Protein AF-A0A7V9EE49-F1 (afdb_monomer_lite)

Sequence (87 aa):
MPECFCPEELGGACYFEPVTAELSDWMPTHEHFPGSKREGGHRDLDNTVLAHRLCNRIDYSIGSGRPYAKDLARVKAARERAIQDNN

Foldseek 3Di:
DVDWLADVLQVTPPDADDDDPVQDQRHWDKAFPPAHVVNVGDPDPVGIDIGGNLRVVVVVCVVVVHDCVVSNVVSVVNNVVSVVVVD

pLDDT: mean 93.04, std 5.67, range [63.09, 98.31]

Secondary structure (DSSP, 8-state):
--S--S-GGGTGGG------TT--TTSEEEEE-SS-GGGT--SSSSSEEEEEHHHHHHHHHHHTT---HHHHHHHHHHHHHHHHHT-

Structure (mmCIF, N/CA/C/O backbone):
data_AF-A0A7V9EE49-F1
#
_entry.id   AF-A0A7V9EE49-F1
#
loop_
_atom_site.group_PDB
_atom_site.id
_atom_site.type_symbol
_atom_site.label_atom_id
_atom_site.label_alt_id
_atom_site.label_comp_id
_atom_site.label_asym_id
_atom_site.label_entity_id
_atom_site.label_seq_id
_atom_site.pdbx_PDB_ins_code
_atom_site.Cartn_x
_atom_site.Cartn_y
_atom_site.Cartn_z
_atom_site.occupancy
_atom_site.B_iso_or_equiv
_atom_site.auth_seq_id
_atom_site.auth_comp_id
_atom_site.auth_asym_id
_atom_site.auth_atom_id
_atom_site.pdbx_PDB_model_num
ATOM 1 N N . MET A 1 1 ? 5.754 -3.790 -1.152 1.00 63.09 1 MET A N 1
ATOM 2 C CA . MET A 1 1 ? 6.174 -2.418 -1.515 1.00 63.09 1 MET A CA 1
ATOM 3 C C . MET A 1 1 ? 7.371 -2.026 -0.673 1.00 63.09 1 MET A C 1
ATOM 5 O O . MET A 1 1 ? 7.395 -2.428 0.486 1.00 63.09 1 MET A O 1
ATOM 9 N N . PRO A 1 2 ? 8.321 -1.259 -1.228 1.00 71.44 2 PRO A N 1
ATOM 10 C CA . PRO A 1 2 ? 9.470 -0.757 -0.479 1.00 71.44 2 PRO A CA 1
ATOM 11 C C . PRO A 1 2 ? 9.062 0.262 0.598 1.00 71.44 2 PRO A C 1
ATOM 13 O O . PRO A 1 2 ? 9.701 0.312 1.643 1.00 71.44 2 PRO A O 1
ATOM 16 N N . GLU A 1 3 ? 7.968 1.007 0.390 1.00 86.38 3 GLU A N 1
ATOM 17 C CA . GLU A 1 3 ? 7.408 1.936 1.376 1.00 86.38 3 GLU A CA 1
ATOM 18 C C . GLU A 1 3 ? 5.925 1.629 1.646 1.00 86.38 3 GLU A C 1
ATOM 20 O O . GLU A 1 3 ? 5.122 1.457 0.727 1.00 86.38 3 GLU A O 1
ATOM 25 N N . CYS A 1 4 ? 5.559 1.530 2.925 1.00 93.44 4 CYS A N 1
ATOM 26 C CA . CYS A 1 4 ? 4.180 1.366 3.370 1.00 93.44 4 CYS A CA 1
ATOM 27 C C . CYS A 1 4 ? 3.723 2.642 4.077 1.00 93.44 4 CYS A C 1
ATOM 29 O O . CYS A 1 4 ? 4.386 3.113 4.996 1.00 93.44 4 CYS A O 1
ATOM 31 N N . PHE A 1 5 ? 2.562 3.163 3.680 1.00 95.88 5 PHE A N 1
ATOM 32 C CA . PHE A 1 5 ? 1.935 4.332 4.300 1.00 95.88 5 PHE A CA 1
ATOM 33 C C . PHE A 1 5 ? 0.774 3.961 5.233 1.00 95.88 5 PHE A C 1
ATOM 35 O O . PHE A 1 5 ? 0.068 4.850 5.701 1.00 95.88 5 PHE A O 1
ATOM 42 N N . CYS A 1 6 ? 0.528 2.671 5.483 1.00 96.62 6 CYS A N 1
ATOM 43 C CA . CYS A 1 6 ? -0.504 2.256 6.427 1.00 96.62 6 CYS A CA 1
ATOM 44 C C . CYS A 1 6 ? -0.128 2.701 7.848 1.00 96.62 6 CYS A C 1
ATOM 46 O O . CYS A 1 6 ? 0.992 2.422 8.277 1.00 96.62 6 CYS A O 1
ATOM 48 N N . PRO A 1 7 ? -1.021 3.401 8.574 1.00 97.06 7 PRO A N 1
ATOM 49 C CA . PRO A 1 7 ? -0.789 3.755 9.967 1.00 97.06 7 PRO A CA 1
ATOM 50 C C . PRO A 1 7 ? -0.455 2.532 10.830 1.00 97.06 7 PRO A C 1
ATOM 52 O O . PRO A 1 7 ? -1.158 1.523 10.793 1.00 97.06 7 PRO A O 1
ATOM 55 N N . GLU A 1 8 ? 0.578 2.648 11.664 1.00 95.94 8 GLU A N 1
ATOM 56 C CA . GLU A 1 8 ? 0.927 1.630 12.669 1.00 95.94 8 GLU A CA 1
ATOM 57 C C . GLU A 1 8 ? -0.225 1.375 13.648 1.00 95.94 8 GLU A C 1
ATOM 59 O O . GLU A 1 8 ? -0.429 0.256 14.101 1.00 95.94 8 GLU A O 1
ATOM 64 N N . GLU A 1 9 ? -1.040 2.395 13.911 1.00 96.62 9 GLU A N 1
ATOM 65 C CA . GLU A 1 9 ? -2.217 2.323 14.774 1.00 96.62 9 GLU A CA 1
ATOM 66 C C . GLU A 1 9 ? -3.332 1.430 14.202 1.00 96.62 9 GLU A C 1
ATOM 68 O O . GLU A 1 9 ? -4.186 0.970 14.956 1.00 96.62 9 GLU A O 1
ATOM 73 N N . LEU A 1 10 ? -3.304 1.155 12.890 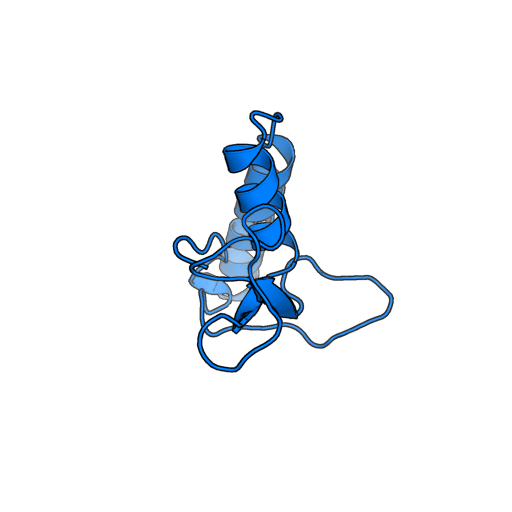1.00 94.88 10 LEU A N 1
ATOM 74 C CA . LEU A 1 10 ? -4.143 0.144 12.233 1.00 94.88 10 LEU A CA 1
ATOM 75 C C . LEU A 1 10 ? -3.457 -1.231 12.148 1.00 94.88 10 LEU A C 1
ATOM 77 O O . LEU A 1 10 ? -4.113 -2.220 11.841 1.00 94.88 10 LEU A O 1
ATOM 81 N N . GLY A 1 11 ? -2.151 -1.309 12.416 1.00 94.94 11 GLY A N 1
ATOM 82 C CA . GLY A 1 11 ? -1.328 -2.518 12.295 1.00 94.94 11 GLY A CA 1
ATOM 83 C C . GLY A 1 11 ? -0.310 -2.490 11.146 1.00 94.94 11 GLY A C 1
ATOM 84 O O . GLY A 1 11 ? 0.331 -3.508 10.868 1.00 94.94 11 GLY A O 1
ATOM 85 N N . GLY A 1 12 ? -0.142 -1.341 10.481 1.00 95.31 12 GLY A N 1
ATOM 86 C CA . GLY A 1 12 ? 0.976 -1.076 9.576 1.00 95.31 12 GLY A CA 1
ATOM 87 C C . GLY A 1 12 ? 1.065 -2.029 8.378 1.00 95.31 12 GLY A C 1
ATOM 88 O O . GLY A 1 12 ? 0.066 -2.437 7.787 1.00 95.31 12 GLY A O 1
ATOM 89 N N . ALA A 1 13 ? 2.290 -2.381 7.984 1.00 92.88 13 ALA A N 1
ATOM 90 C CA . ALA A 1 13 ? 2.562 -3.187 6.786 1.00 92.88 13 ALA A CA 1
ATOM 91 C C . ALA A 1 13 ? 1.947 -4.601 6.798 1.00 92.88 13 ALA A C 1
ATOM 93 O O . ALA A 1 13 ? 1.738 -5.179 5.731 1.00 92.88 13 ALA A O 1
ATOM 94 N 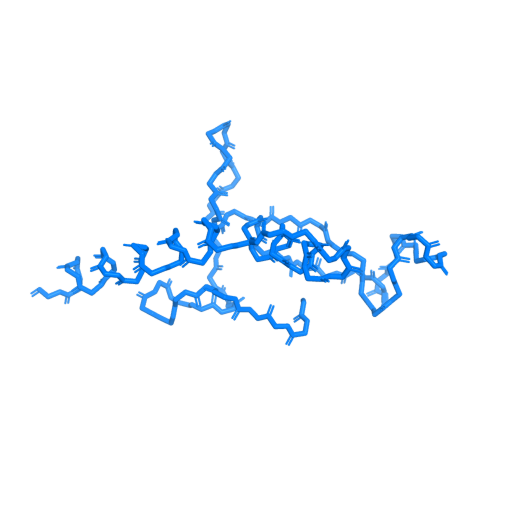N . CYS A 1 14 ? 1.664 -5.155 7.979 1.00 92.06 14 CYS A N 1
ATOM 95 C CA . CYS A 1 14 ? 1.130 -6.510 8.137 1.00 92.06 14 CYS A CA 1
ATOM 96 C C . CYS A 1 14 ? -0.402 -6.553 8.237 1.00 92.06 14 CYS A C 1
ATOM 98 O O . CYS A 1 14 ? -0.984 -7.638 8.208 1.00 92.06 14 CYS A O 1
ATOM 100 N N . TYR A 1 15 ? -1.056 -5.401 8.369 1.00 94.75 15 TYR A N 1
ATOM 101 C CA . TYR A 1 15 ? -2.508 -5.301 8.441 1.00 94.75 15 TYR A CA 1
ATOM 102 C C . TYR A 1 15 ? -3.122 -5.275 7.047 1.00 94.75 15 TYR A C 1
ATOM 104 O O . TYR A 1 15 ? -2.628 -4.572 6.180 1.00 94.75 15 TYR A O 1
ATOM 112 N N . PHE A 1 16 ? -4.225 -5.984 6.822 1.00 96.44 16 PHE A N 1
ATOM 113 C CA . PHE A 1 16 ? -5.004 -5.859 5.592 1.00 96.44 16 PHE A CA 1
ATOM 114 C C . PHE A 1 16 ? -6.486 -5.951 5.915 1.00 96.44 16 PHE A C 1
ATOM 116 O O . PHE A 1 16 ? -6.925 -6.874 6.602 1.00 96.44 16 PHE A O 1
ATOM 123 N N . GLU A 1 17 ? -7.266 -5.023 5.371 1.00 96.50 17 GLU A N 1
ATOM 124 C CA . GLU A 1 17 ? -8.718 -5.131 5.417 1.00 96.50 17 G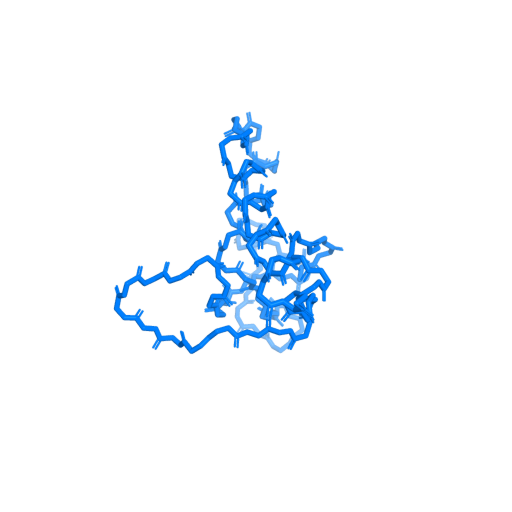LU A CA 1
ATOM 125 C C . GLU A 1 17 ? -9.219 -6.191 4.425 1.00 96.50 17 GLU A C 1
ATOM 127 O O . GLU A 1 17 ? -8.585 -6.429 3.389 1.00 96.50 17 GLU A O 1
ATOM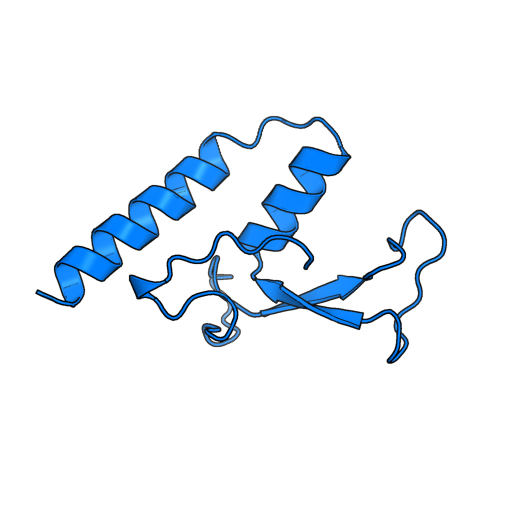 132 N N . PRO A 1 18 ? -10.370 -6.830 4.698 1.00 96.56 18 PRO A N 1
ATOM 133 C CA . PRO A 1 18 ? -10.992 -7.745 3.753 1.00 96.56 18 PRO A CA 1
ATOM 134 C C . PRO A 1 18 ? -11.219 -7.105 2.379 1.00 96.56 18 PRO A C 1
ATOM 136 O O . PRO A 1 18 ? -11.485 -5.911 2.247 1.00 96.56 18 PRO A O 1
ATOM 139 N N . VAL A 1 19 ? -11.163 -7.926 1.331 1.00 95.69 19 VAL A N 1
ATOM 140 C CA . VAL A 1 19 ? -11.532 -7.490 -0.018 1.00 95.69 19 VAL A CA 1
ATOM 141 C C . VAL A 1 19 ? -13.050 -7.335 -0.083 1.00 95.69 19 VAL A C 1
ATOM 143 O O . VAL A 1 19 ? -13.776 -8.327 -0.034 1.00 95.69 19 VAL A O 1
ATOM 146 N N . THR A 1 20 ? -13.522 -6.095 -0.214 1.00 94.50 20 THR A N 1
ATOM 147 C CA . THR A 1 20 ? -14.950 -5.768 -0.339 1.00 94.50 20 THR A CA 1
ATOM 148 C C . THR A 1 20 ? -15.250 -4.971 -1.614 1.00 94.50 20 THR A C 1
ATOM 150 O O . THR A 1 20 ? -14.339 -4.510 -2.310 1.00 94.50 20 THR A O 1
ATOM 153 N N . ALA A 1 21 ? -16.537 -4.811 -1.941 1.00 94.44 21 ALA A N 1
ATOM 154 C CA . ALA A 1 21 ? -16.987 -4.075 -3.127 1.00 94.44 21 ALA A CA 1
ATOM 155 C C . ALA A 1 21 ? -16.727 -2.559 -3.028 1.00 94.44 21 ALA A C 1
ATOM 157 O O . ALA A 1 21 ? -16.590 -1.881 -4.044 1.00 94.44 21 ALA A O 1
ATOM 158 N N . GLU A 1 22 ? -16.618 -2.033 -1.811 1.00 93.44 22 GLU A N 1
ATOM 159 C CA . GLU A 1 22 ? -16.387 -0.621 -1.497 1.00 93.44 22 GLU A CA 1
ATOM 160 C C . GLU A 1 22 ? -14.931 -0.193 -1.746 1.00 93.44 22 GLU A C 1
ATOM 162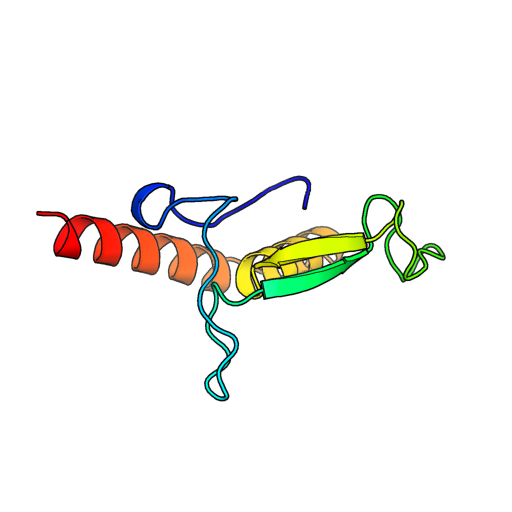 O O . GLU A 1 22 ? -14.631 1.001 -1.765 1.00 93.44 22 GLU A O 1
ATOM 167 N N . LEU A 1 23 ? -14.036 -1.156 -1.997 1.00 92.25 23 LEU A N 1
ATOM 168 C CA . LEU A 1 23 ? -12.627 -0.948 -2.329 1.00 92.25 23 LEU A CA 1
ATOM 169 C C . LEU A 1 23 ? -11.880 -0.078 -1.309 1.00 92.25 23 LEU A C 1
ATOM 171 O O . LEU A 1 23 ? -11.350 0.988 -1.661 1.00 92.25 23 LEU A O 1
ATOM 175 N N . SER A 1 24 ? -11.823 -0.550 -0.062 1.00 95.75 24 SER A N 1
ATOM 176 C CA . SER A 1 24 ? -11.089 0.119 1.013 1.00 95.75 24 SER A CA 1
ATOM 177 C C . SER A 1 24 ? -9.647 0.464 0.624 1.00 95.75 24 SER A C 1
ATOM 179 O O . SER A 1 24 ? -9.004 -0.190 -0.198 1.00 95.75 24 SER A O 1
ATOM 181 N N . ASP A 1 25 ? -9.116 1.512 1.240 1.00 97.25 25 ASP A N 1
ATOM 182 C CA . ASP A 1 25 ? -7.723 1.918 1.092 1.00 97.25 25 ASP A CA 1
ATOM 183 C C . ASP A 1 25 ? -6.731 0.877 1.601 1.00 97.25 25 ASP A C 1
ATOM 185 O O . ASP A 1 25 ? -5.643 0.743 1.031 1.00 97.25 25 ASP A O 1
ATOM 189 N N . TRP A 1 26 ? -7.132 0.109 2.612 1.00 97.25 26 TRP A N 1
ATOM 190 C CA . TRP A 1 26 ? -6.288 -0.866 3.297 1.00 97.25 26 TRP A CA 1
ATOM 191 C C . TRP A 1 26 ? -6.554 -2.309 2.856 1.00 97.25 26 TRP A C 1
ATOM 193 O O . TRP A 1 26 ? -5.983 -3.239 3.421 1.00 97.25 26 TRP A O 1
ATOM 203 N N . MET A 1 27 ? -7.377 -2.519 1.823 1.00 96.88 27 MET A N 1
ATOM 204 C CA . MET A 1 27 ? -7.543 -3.846 1.223 1.00 96.88 27 MET A CA 1
ATOM 205 C C . MET A 1 27 ? -6.264 -4.271 0.474 1.00 96.88 27 MET A C 1
ATOM 207 O O . MET A 1 27 ? -5.543 -3.409 -0.055 1.00 96.88 27 MET A O 1
ATOM 211 N N . PRO A 1 28 ? -5.988 -5.581 0.351 1.00 96.50 28 PRO A N 1
ATOM 212 C CA . PRO A 1 28 ? -4.832 -6.067 -0.383 1.00 96.50 28 PRO A CA 1
ATOM 213 C C . PRO A 1 28 ? -5.006 -5.886 -1.896 1.00 96.50 28 PRO A C 1
ATOM 215 O O . PRO A 1 28 ? -6.083 -6.072 -2.464 1.00 96.50 28 PRO A O 1
ATOM 218 N N . THR A 1 29 ? -3.899 -5.579 -2.561 1.00 94.06 29 THR A N 1
ATOM 219 C CA . THR A 1 29 ? -3.739 -5.563 -4.016 1.00 94.06 29 THR A CA 1
ATOM 220 C C . THR A 1 29 ? -2.467 -6.309 -4.404 1.00 94.06 29 THR A C 1
ATOM 222 O O . THR A 1 29 ? -1.510 -6.374 -3.632 1.00 94.06 29 THR A O 1
ATOM 225 N N . HIS A 1 30 ? -2.479 -6.899 -5.600 1.00 92.38 30 HIS A N 1
ATOM 226 C CA . HIS A 1 30 ? -1.291 -7.480 -6.226 1.00 92.38 30 HIS A CA 1
ATOM 227 C C . HIS A 1 30 ? -0.421 -6.358 -6.796 1.00 92.38 30 HIS A C 1
ATOM 229 O O . HIS A 1 30 ? -0.943 -5.536 -7.551 1.00 92.38 30 HIS A O 1
ATOM 235 N N . GLU A 1 31 ? 0.873 -6.353 -6.472 1.00 91.25 31 GLU A N 1
ATOM 236 C CA . GLU A 1 31 ? 1.856 -5.442 -7.067 1.00 91.25 31 GLU A CA 1
ATOM 237 C C . GLU A 1 31 ? 3.103 -6.186 -7.564 1.00 91.25 31 GLU A C 1
ATOM 239 O O . GLU A 1 31 ? 3.471 -7.232 -7.018 1.00 91.25 31 GLU A O 1
ATOM 244 N N . HIS A 1 32 ? 3.736 -5.647 -8.613 1.00 91.44 32 HIS A N 1
ATOM 245 C CA . HIS A 1 32 ? 4.965 -6.177 -9.195 1.00 91.44 32 HIS A CA 1
ATOM 246 C C . HIS A 1 32 ? 6.175 -5.521 -8.525 1.00 91.44 32 HIS A C 1
ATOM 248 O O . HIS A 1 32 ? 6.363 -4.310 -8.622 1.00 91.44 32 HIS A O 1
ATOM 254 N N . PHE A 1 33 ? 6.996 -6.309 -7.838 1.00 88.75 33 PHE A N 1
ATOM 255 C CA . PHE A 1 33 ? 8.185 -5.807 -7.150 1.00 88.75 33 PHE A CA 1
ATOM 256 C C . PHE A 1 33 ? 9.238 -6.914 -7.028 1.00 88.75 33 PHE A C 1
ATOM 258 O O . PHE A 1 33 ? 8.861 -7.998 -6.588 1.00 88.75 33 PHE A O 1
ATOM 265 N N . PRO A 1 34 ? 10.531 -6.649 -7.318 1.00 87.94 34 PRO A N 1
ATOM 266 C CA . PRO A 1 34 ? 11.137 -5.325 -7.521 1.00 87.94 34 PRO A CA 1
ATOM 267 C C . PRO A 1 34 ? 10.996 -4.745 -8.934 1.00 87.94 34 PRO A C 1
ATOM 269 O O . PRO A 1 34 ? 11.160 -3.541 -9.106 1.00 87.94 34 PRO A O 1
ATOM 272 N N . GLY A 1 35 ? 10.697 -5.566 -9.939 1.00 86.81 35 GLY A N 1
ATOM 273 C CA . GLY A 1 35 ? 10.523 -5.126 -11.319 1.00 86.81 35 GLY A CA 1
ATOM 274 C C . GLY A 1 35 ? 9.093 -4.678 -11.580 1.00 86.81 35 GLY A C 1
ATOM 275 O O . GLY A 1 35 ? 8.159 -5.483 -11.508 1.00 86.81 35 GLY A O 1
ATOM 276 N N . SER A 1 36 ? 8.904 -3.410 -11.943 1.00 85.81 36 SER A N 1
ATOM 277 C CA . SER A 1 36 ? 7.575 -2.921 -12.303 1.00 85.81 36 SER A CA 1
ATOM 278 C C . SER A 1 36 ? 7.054 -3.632 -13.556 1.00 85.81 36 SER A C 1
ATOM 280 O O . SER A 1 36 ? 7.814 -4.009 -14.452 1.00 85.81 36 SER A O 1
ATOM 282 N N . LYS A 1 37 ? 5.728 -3.754 -13.695 1.00 86.12 37 LYS A N 1
ATOM 283 C CA . LYS A 1 37 ? 5.118 -4.329 -14.911 1.00 86.12 37 LYS A CA 1
ATOM 284 C C . LYS A 1 37 ? 5.582 -3.623 -16.194 1.00 86.12 37 LYS A C 1
ATOM 286 O O . LYS A 1 37 ? 5.703 -4.246 -17.245 1.00 86.12 37 LYS A O 1
ATOM 291 N N . ARG A 1 38 ? 5.821 -2.309 -16.121 1.00 84.38 38 ARG A N 1
ATOM 292 C CA . ARG A 1 38 ? 6.267 -1.493 -17.260 1.00 84.38 38 ARG A CA 1
ATOM 293 C C . ARG A 1 38 ? 7.687 -1.848 -17.707 1.00 84.38 38 ARG A C 1
ATOM 295 O O . ARG A 1 38 ? 7.985 -1.725 -18.889 1.00 84.38 38 ARG A O 1
ATOM 302 N N . GLU A 1 39 ? 8.529 -2.289 -16.784 1.00 87.06 39 GLU A N 1
ATOM 303 C CA . GLU A 1 39 ? 9.922 -2.678 -17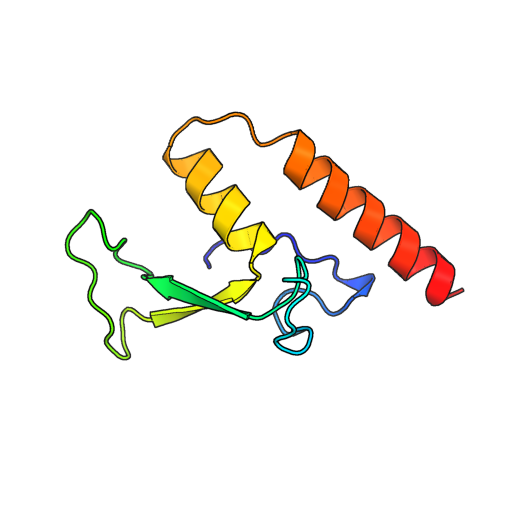.028 1.00 87.06 39 GLU A CA 1
ATOM 304 C C . GLU A 1 39 ? 10.064 -4.171 -17.356 1.00 87.06 39 GLU A C 1
ATOM 306 O O . GLU A 1 39 ? 11.172 -4.695 -17.397 1.00 87.06 39 GLU A O 1
ATOM 311 N N . GLY A 1 40 ? 8.948 -4.860 -17.619 1.00 88.75 40 GLY A N 1
ATOM 312 C CA . GLY A 1 40 ? 8.938 -6.290 -17.925 1.00 88.75 40 GLY A CA 1
ATOM 313 C C . GLY A 1 40 ? 8.734 -7.185 -16.705 1.00 88.75 40 GLY A C 1
ATOM 314 O O . GLY A 1 40 ? 8.894 -8.393 -16.819 1.00 88.75 40 GLY A O 1
ATOM 315 N N . GLY A 1 41 ? 8.353 -6.629 -15.552 1.00 88.94 41 GLY A N 1
ATOM 316 C CA . GLY A 1 41 ? 7.971 -7.415 -14.386 1.00 88.94 41 GLY A CA 1
ATOM 317 C C . GLY A 1 41 ? 6.794 -8.350 -14.680 1.00 88.94 41 GLY A C 1
ATOM 318 O O . GLY A 1 41 ? 5.763 -7.927 -15.217 1.00 88.94 41 GLY A O 1
ATOM 319 N N . HIS A 1 42 ? 6.935 -9.619 -14.302 1.00 89.94 42 HIS A N 1
ATOM 320 C CA . HIS A 1 42 ? 5.920 -10.652 -14.484 1.00 89.94 42 HIS A CA 1
ATOM 321 C C . HIS A 1 42 ? 5.248 -11.024 -13.157 1.00 89.94 42 HIS A C 1
ATOM 323 O O . HIS A 1 42 ? 5.705 -10.661 -12.075 1.00 89.94 42 HIS A O 1
ATOM 329 N N . ARG A 1 43 ? 4.107 -11.720 -13.250 1.00 90.75 43 ARG A N 1
ATOM 330 C CA . ARG A 1 43 ? 3.410 -12.298 -12.092 1.00 90.75 43 ARG A CA 1
ATOM 331 C C . ARG A 1 43 ? 4.034 -13.639 -11.727 1.00 90.75 43 ARG A C 1
ATOM 333 O O . ARG A 1 43 ? 3.435 -14.687 -11.960 1.00 90.75 43 ARG A O 1
ATOM 340 N N . ASP A 1 44 ? 5.242 -13.588 -11.202 1.00 91.38 44 ASP A N 1
ATOM 341 C CA . ASP A 1 44 ? 5.958 -14.739 -10.663 1.00 91.38 44 ASP A CA 1
ATOM 342 C C . ASP A 1 44 ? 6.187 -14.564 -9.153 1.00 91.38 44 ASP A C 1
ATOM 344 O O . ASP A 1 44 ? 5.838 -13.529 -8.580 1.00 91.38 44 ASP A O 1
ATOM 348 N N . LEU A 1 45 ? 6.693 -15.613 -8.500 1.00 89.69 45 LEU A N 1
ATOM 349 C CA . LEU A 1 45 ? 6.896 -15.632 -7.048 1.00 89.69 45 LEU A CA 1
ATOM 350 C C . LEU A 1 45 ? 7.965 -14.634 -6.588 1.00 89.69 45 LEU A C 1
ATOM 352 O O . LEU A 1 45 ? 7.877 -14.141 -5.467 1.00 89.69 45 LEU A O 1
ATOM 356 N N . ASP A 1 46 ? 8.930 -14.321 -7.450 1.00 92.31 46 ASP A N 1
ATOM 357 C CA . ASP A 1 46 ? 10.068 -13.458 -7.130 1.00 92.31 46 ASP A CA 1
ATOM 358 C C . ASP A 1 46 ? 9.777 -11.977 -7.420 1.00 92.31 46 ASP A C 1
ATOM 360 O O . ASP A 1 46 ? 10.505 -11.095 -6.963 1.00 92.31 46 ASP A O 1
ATOM 364 N N . ASN A 1 47 ? 8.701 -11.701 -8.160 1.00 93.25 47 ASN A N 1
ATOM 365 C CA . ASN A 1 47 ? 8.298 -10.374 -8.596 1.00 93.25 47 ASN A CA 1
ATOM 366 C C . ASN A 1 47 ? 6.868 -10.003 -8.163 1.00 93.25 47 ASN A C 1
ATOM 368 O O . ASN A 1 47 ? 6.239 -9.122 -8.750 1.00 93.25 47 ASN A O 1
ATOM 372 N N . THR A 1 48 ? 6.315 -10.682 -7.157 1.00 92.06 48 THR A N 1
ATOM 373 C CA . THR A 1 48 ? 4.959 -10.437 -6.650 1.00 92.06 48 THR A CA 1
ATOM 374 C C . THR A 1 48 ? 4.975 -10.133 -5.163 1.00 92.06 48 THR A C 1
ATOM 376 O O . THR A 1 48 ? 5.485 -10.907 -4.359 1.00 92.06 48 THR A O 1
ATOM 379 N N . VAL A 1 49 ? 4.310 -9.045 -4.779 1.00 91.81 49 VAL A N 1
ATOM 380 C CA . VAL A 1 49 ? 4.067 -8.696 -3.376 1.00 91.81 49 VAL A CA 1
ATOM 381 C C . VAL A 1 49 ? 2.611 -8.296 -3.156 1.00 91.81 49 VAL A C 1
ATOM 383 O O . VAL A 1 49 ? 1.921 -7.850 -4.076 1.00 91.81 49 VAL A O 1
ATOM 386 N N . LEU A 1 50 ? 2.145 -8.428 -1.912 1.00 93.19 50 LEU A N 1
ATOM 387 C CA . LEU A 1 50 ? 0.918 -7.770 -1.475 1.00 93.19 50 LEU A CA 1
ATOM 388 C C . LEU A 1 50 ? 1.213 -6.314 -1.111 1.00 93.19 50 LEU A C 1
ATOM 390 O O . LEU A 1 50 ? 2.238 -5.984 -0.510 1.00 93.19 50 LEU A O 1
ATOM 394 N N . ALA A 1 51 ? 0.293 -5.443 -1.496 1.00 95.06 51 ALA A N 1
ATOM 395 C CA . ALA A 1 51 ? 0.349 -4.010 -1.268 1.00 95.06 51 ALA A CA 1
ATOM 396 C C . ALA A 1 51 ? -1.037 -3.508 -0.864 1.00 95.06 51 ALA A C 1
ATOM 398 O O . ALA A 1 51 ? -2.033 -3.941 -1.445 1.00 95.06 51 ALA A O 1
ATOM 399 N N . HIS A 1 52 ? -1.136 -2.566 0.076 1.00 97.19 52 HIS A N 1
ATOM 400 C CA . HIS A 1 52 ? -2.407 -1.867 0.284 1.00 97.19 52 HIS A CA 1
ATOM 401 C C . HIS A 1 52 ? -2.788 -1.097 -0.970 1.00 97.19 52 HIS A C 1
ATOM 403 O O . HIS A 1 52 ? -1.931 -0.488 -1.617 1.00 97.19 52 HIS A O 1
ATOM 409 N N . ARG A 1 53 ? -4.083 -1.058 -1.274 1.00 96.31 53 ARG A N 1
ATOM 410 C CA . ARG A 1 53 ? -4.610 -0.325 -2.426 1.00 96.31 53 ARG A CA 1
ATOM 411 C C . ARG A 1 53 ? -4.174 1.143 -2.450 1.00 96.31 53 ARG A C 1
ATOM 413 O O . ARG A 1 53 ? -3.790 1.644 -3.508 1.00 96.31 53 ARG A O 1
ATOM 420 N N . LEU A 1 54 ? -4.249 1.841 -1.314 1.00 97.00 54 LEU A N 1
ATOM 421 C CA . LEU A 1 54 ? -3.856 3.250 -1.230 1.00 97.00 54 LEU A CA 1
ATOM 422 C C . LEU A 1 54 ? -2.345 3.428 -1.358 1.00 97.00 54 LEU A C 1
ATOM 424 O O . LEU A 1 54 ? -1.902 4.282 -2.121 1.00 97.00 54 LEU A O 1
ATOM 428 N N . CYS A 1 55 ? -1.560 2.602 -0.669 1.00 96.06 55 CYS A N 1
ATOM 429 C CA . CYS A 1 55 ? -0.106 2.660 -0.758 1.00 96.06 55 CYS A CA 1
ATOM 430 C C . CYS A 1 55 ? 0.368 2.410 -2.201 1.00 96.06 55 CYS A C 1
ATOM 432 O O . CYS A 1 55 ? 1.179 3.177 -2.706 1.00 96.06 55 CYS A O 1
ATOM 434 N N . ASN A 1 56 ? -0.224 1.440 -2.909 1.00 93.56 56 ASN A N 1
ATOM 435 C CA . ASN A 1 56 ? 0.110 1.166 -4.308 1.00 93.56 56 ASN A CA 1
ATOM 436 C C . ASN A 1 56 ? -0.207 2.365 -5.227 1.00 93.56 56 ASN A C 1
ATOM 438 O O . ASN A 1 56 ? 0.560 2.739 -6.112 1.00 93.56 56 ASN A O 1
ATOM 442 N N . ARG A 1 57 ? -1.333 3.047 -4.981 1.00 94.25 57 ARG A N 1
ATOM 443 C CA . ARG A 1 57 ? -1.673 4.289 -5.692 1.00 94.25 57 ARG A CA 1
ATOM 444 C C . ARG A 1 57 ? -0.658 5.406 -5.436 1.00 94.25 57 ARG A C 1
ATOM 446 O O . ARG A 1 57 ? -0.348 6.156 -6.368 1.00 94.25 57 ARG A O 1
ATOM 453 N N . ILE A 1 58 ? -0.201 5.558 -4.193 1.00 95.38 58 ILE A N 1
ATOM 454 C CA . ILE A 1 58 ? 0.792 6.571 -3.819 1.00 95.38 58 ILE A CA 1
ATOM 455 C C . ILE A 1 58 ? 2.118 6.264 -4.513 1.00 95.38 58 ILE A C 1
ATOM 457 O O . ILE A 1 58 ? 2.642 7.149 -5.183 1.00 95.38 58 ILE A O 1
ATOM 461 N N . ASP A 1 59 ? 2.596 5.021 -4.440 1.00 91.81 59 ASP A N 1
ATOM 462 C CA . ASP A 1 59 ? 3.831 4.570 -5.093 1.00 91.81 59 ASP A CA 1
ATOM 463 C C . ASP A 1 59 ? 3.804 4.848 -6.605 1.00 91.81 59 ASP A C 1
ATOM 465 O O . ASP A 1 59 ? 4.669 5.549 -7.136 1.00 91.81 59 ASP A O 1
ATOM 469 N N . TYR A 1 60 ? 2.717 4.464 -7.284 1.00 90.00 60 TYR A N 1
ATOM 470 C CA . TYR A 1 60 ? 2.513 4.806 -8.693 1.00 90.00 60 TYR A CA 1
ATOM 471 C C . TYR A 1 60 ? 2.535 6.321 -8.950 1.00 90.00 60 TYR A C 1
ATOM 473 O O . TYR A 1 60 ? 3.081 6.782 -9.957 1.00 90.00 60 TYR A O 1
ATOM 481 N N . SER A 1 61 ? 1.925 7.121 -8.074 1.00 94.00 61 SER A N 1
ATOM 482 C CA . SER A 1 61 ? 1.889 8.579 -8.232 1.00 94.00 61 SER A CA 1
ATOM 483 C C . SER A 1 61 ? 3.271 9.201 -8.056 1.00 94.00 61 SER A C 1
ATOM 485 O O . SER A 1 61 ? 3.632 10.075 -8.843 1.00 94.00 61 SER A O 1
ATOM 487 N N . ILE A 1 62 ? 4.065 8.707 -7.102 1.00 92.12 62 ILE A N 1
ATOM 488 C CA . ILE A 1 62 ? 5.470 9.087 -6.918 1.00 92.12 62 ILE A CA 1
ATOM 489 C C . ILE A 1 62 ? 6.262 8.742 -8.183 1.00 92.12 62 ILE A C 1
ATOM 491 O O . ILE A 1 62 ? 6.847 9.635 -8.798 1.00 92.12 62 ILE A O 1
ATOM 495 N N . GLY A 1 63 ? 6.211 7.484 -8.630 1.00 89.06 63 GLY A N 1
ATOM 496 C CA . GLY A 1 63 ? 6.956 7.017 -9.802 1.00 89.06 63 GLY A CA 1
ATOM 497 C C . GLY A 1 63 ? 6.551 7.696 -11.116 1.00 89.06 63 GLY A C 1
ATOM 498 O O . GLY A 1 63 ? 7.355 7.803 -12.039 1.00 89.06 63 GLY A O 1
ATOM 499 N N . SER A 1 64 ? 5.314 8.193 -11.215 1.00 90.19 64 SER A N 1
ATOM 500 C CA . SER A 1 64 ? 4.808 8.910 -12.395 1.00 90.19 64 SER A CA 1
ATOM 501 C C . SER A 1 64 ? 4.853 10.438 -12.284 1.00 90.19 64 SER A C 1
ATOM 503 O O . SER A 1 64 ? 4.444 11.118 -13.228 1.00 90.19 64 SER A O 1
ATOM 505 N N . GLY A 1 65 ? 5.326 10.994 -11.162 1.00 94.62 65 GLY A N 1
ATOM 506 C CA . GLY A 1 65 ? 5.367 12.441 -10.921 1.00 94.62 65 GLY A CA 1
ATOM 507 C C . GLY A 1 65 ? 3.987 13.100 -10.789 1.00 94.62 65 GLY A C 1
ATOM 508 O O . GLY A 1 65 ? 3.846 14.303 -11.013 1.00 94.62 65 GLY A O 1
ATOM 509 N N . ARG A 1 66 ? 2.942 12.330 -10.462 1.00 95.62 66 ARG A N 1
ATOM 510 C CA . ARG A 1 66 ? 1.579 12.842 -10.257 1.00 95.62 66 ARG A CA 1
ATOM 511 C C . ARG A 1 66 ? 1.417 13.402 -8.841 1.00 95.62 66 ARG A C 1
ATOM 513 O O . ARG A 1 66 ? 1.979 12.842 -7.908 1.00 95.62 66 ARG A O 1
ATOM 520 N N . PRO A 1 67 ? 0.603 14.451 -8.626 1.00 97.19 67 PRO A N 1
ATOM 521 C CA . PRO A 1 67 ? 0.296 14.919 -7.277 1.00 97.19 67 PRO A CA 1
ATOM 522 C C . PRO A 1 67 ? -0.429 13.847 -6.446 1.00 97.19 67 PRO A C 1
ATOM 524 O O . PRO A 1 67 ? -1.448 13.319 -6.884 1.00 97.19 67 PRO A O 1
ATOM 527 N N . TYR A 1 68 ? 0.045 13.593 -5.223 1.00 97.12 68 TYR A N 1
ATOM 528 C CA . TYR A 1 68 ? -0.511 12.584 -4.301 1.00 97.12 68 TYR A CA 1
ATOM 529 C C . TYR A 1 68 ? -0.864 13.146 -2.910 1.00 97.12 68 TYR A C 1
ATOM 531 O O . TYR A 1 68 ? -1.175 12.405 -1.980 1.00 97.12 68 TYR A O 1
ATOM 539 N N . ALA A 1 69 ? -0.883 14.475 -2.750 1.00 97.94 69 ALA A N 1
ATOM 540 C CA . ALA A 1 69 ? -1.176 15.126 -1.467 1.00 97.94 69 ALA A CA 1
ATOM 541 C C . ALA A 1 69 ? -2.551 14.742 -0.882 1.00 97.94 69 ALA A C 1
ATOM 543 O O . ALA A 1 69 ? -2.700 14.629 0.334 1.00 97.94 69 ALA A O 1
ATOM 544 N N . LYS A 1 70 ? -3.552 14.502 -1.742 1.00 97.75 70 LYS A N 1
ATOM 545 C CA . LYS A 1 70 ? -4.876 14.022 -1.313 1.00 97.75 70 LYS A CA 1
ATOM 546 C C . LYS A 1 70 ? -4.817 12.613 -0.730 1.00 97.75 70 LYS A C 1
ATOM 548 O O . LYS A 1 70 ? -5.502 12.345 0.248 1.00 97.75 70 LYS A O 1
ATOM 553 N N . ASP A 1 71 ? -4.001 11.732 -1.298 1.00 97.81 71 ASP A N 1
ATOM 554 C CA . ASP A 1 71 ? -3.848 10.371 -0.787 1.00 97.81 71 ASP A CA 1
ATOM 555 C C . ASP A 1 71 ? -3.099 10.372 0.557 1.00 97.81 71 ASP A C 1
ATOM 557 O O . ASP A 1 71 ? -3.531 9.700 1.489 1.00 97.81 71 ASP A O 1
ATOM 561 N N . LEU A 1 72 ? -2.093 11.238 0.736 1.00 97.75 72 LEU A N 1
ATOM 562 C CA . LEU A 1 72 ? -1.471 11.449 2.054 1.00 97.75 72 LEU A CA 1
ATOM 563 C C . LEU A 1 72 ? -2.447 12.000 3.100 1.00 97.75 72 LEU A C 1
ATOM 565 O O . LEU A 1 72 ? -2.353 11.655 4.276 1.00 97.75 72 LEU A O 1
ATOM 569 N N . ALA A 1 73 ? -3.392 12.855 2.705 1.00 98.31 73 ALA A N 1
ATOM 570 C CA . ALA A 1 73 ? -4.424 13.336 3.621 1.00 98.31 73 ALA A CA 1
ATOM 571 C C . ALA A 1 73 ? -5.330 12.190 4.108 1.00 98.31 73 ALA A C 1
ATOM 573 O O . ALA A 1 73 ? -5.724 12.178 5.272 1.00 98.31 73 ALA A O 1
ATOM 574 N N . ARG A 1 74 ? -5.608 11.196 3.253 1.00 97.94 74 ARG A N 1
ATOM 575 C CA . ARG A 1 74 ? -6.373 9.992 3.625 1.00 97.94 74 ARG A CA 1
ATOM 576 C C . ARG A 1 74 ? -5.607 9.127 4.622 1.00 97.94 74 ARG A C 1
ATOM 578 O O . ARG A 1 74 ? -6.200 8.684 5.598 1.00 97.94 74 ARG A O 1
ATOM 585 N N . VAL A 1 75 ? -4.295 8.966 4.429 1.00 97.81 75 VAL A N 1
ATOM 586 C CA . VAL A 1 75 ? -3.409 8.293 5.398 1.00 97.81 75 VAL A CA 1
ATOM 587 C C . VAL A 1 75 ? -3.485 8.972 6.768 1.00 97.81 75 VAL A C 1
ATOM 589 O O . VAL A 1 75 ? -3.699 8.307 7.779 1.00 97.81 75 VAL A O 1
ATOM 592 N N . LYS A 1 76 ? -3.361 10.306 6.806 1.00 98.00 76 LYS A N 1
ATOM 593 C CA . LYS A 1 76 ? -3.448 11.081 8.055 1.00 98.00 76 LYS A CA 1
ATOM 594 C C . LYS A 1 76 ? -4.800 10.907 8.744 1.00 98.00 76 LYS A C 1
ATOM 596 O O . LYS A 1 76 ? -4.834 10.588 9.926 1.00 98.00 76 LYS A O 1
ATOM 601 N N . ALA A 1 77 ? -5.895 11.034 7.996 1.00 97.94 77 ALA A N 1
ATOM 602 C CA . ALA A 1 77 ? -7.241 10.856 8.533 1.00 97.94 77 ALA A CA 1
ATOM 603 C C . ALA A 1 77 ? -7.472 9.438 9.086 1.00 97.94 77 ALA A C 1
ATOM 605 O O . ALA A 1 77 ? -8.154 9.271 10.095 1.00 97.94 77 ALA A O 1
ATOM 606 N N . ALA A 1 78 ? -6.902 8.412 8.447 1.00 97.44 78 ALA A N 1
ATOM 607 C CA . ALA A 1 78 ? -6.978 7.038 8.932 1.00 97.44 78 ALA A CA 1
ATOM 608 C C . ALA A 1 78 ? -6.208 6.848 10.247 1.00 97.44 78 ALA A C 1
ATOM 610 O O . ALA A 1 78 ? -6.734 6.227 11.166 1.00 97.44 78 ALA A O 1
ATOM 611 N N . ARG A 1 79 ? -5.008 7.433 10.369 1.00 97.69 79 ARG A N 1
ATOM 612 C CA . ARG A 1 79 ? -4.252 7.444 11.631 1.00 97.69 79 ARG A CA 1
ATOM 613 C C . ARG A 1 79 ? -5.041 8.125 12.749 1.00 97.69 79 ARG A C 1
ATOM 615 O O . ARG A 1 79 ? -5.150 7.571 13.834 1.00 97.69 79 ARG A O 1
ATOM 622 N N . GLU A 1 80 ? -5.594 9.307 12.490 1.00 97.94 80 GLU A N 1
ATOM 623 C CA . GLU A 1 80 ? -6.371 10.061 13.485 1.00 97.94 80 GLU A CA 1
ATOM 624 C C . GLU A 1 80 ? -7.583 9.268 13.988 1.00 97.94 80 GLU A C 1
ATOM 626 O O . GLU A 1 80 ? -7.815 9.214 15.194 1.00 97.94 80 GLU A O 1
ATOM 631 N N . ARG A 1 81 ? -8.310 8.601 13.082 1.00 96.94 81 ARG A N 1
ATOM 632 C CA . ARG A 1 81 ? -9.420 7.705 13.442 1.00 96.94 81 ARG A CA 1
ATOM 633 C C . ARG A 1 81 ? -8.956 6.521 14.285 1.00 96.94 81 ARG A C 1
ATOM 635 O O . ARG A 1 81 ? -9.530 6.281 15.335 1.00 96.94 81 ARG A O 1
ATOM 642 N N . ALA A 1 82 ? -7.882 5.845 13.880 1.00 95.50 82 ALA A N 1
ATOM 643 C CA . ALA A 1 82 ? -7.342 4.712 14.630 1.00 95.50 82 ALA A CA 1
ATOM 644 C C . ALA A 1 82 ? -6.914 5.104 16.055 1.00 95.50 82 ALA A C 1
ATOM 646 O O . ALA A 1 82 ? -7.155 4.368 17.004 1.00 95.50 82 ALA A O 1
ATOM 647 N N . ILE A 1 83 ? -6.320 6.289 16.227 1.00 96.88 83 ILE A N 1
ATOM 648 C CA . ILE A 1 83 ? -5.973 6.824 17.553 1.00 96.88 83 ILE A CA 1
ATOM 649 C C . ILE A 1 83 ? -7.230 7.094 18.390 1.00 96.88 83 ILE A C 1
ATOM 651 O O . ILE A 1 83 ? -7.217 6.850 19.592 1.00 96.88 83 ILE A O 1
ATOM 655 N N . GLN A 1 84 ? -8.296 7.618 17.780 1.00 95.94 84 GLN A N 1
ATOM 656 C CA . GLN A 1 84 ? -9.562 7.861 18.478 1.00 95.94 84 GLN A CA 1
ATOM 657 C C . GLN A 1 84 ? -10.238 6.561 18.913 1.00 95.94 84 GLN A C 1
ATOM 659 O O . GLN A 1 84 ? -10.719 6.503 20.036 1.00 95.94 84 GLN A O 1
ATOM 664 N N . ASP A 1 85 ? -10.239 5.536 18.062 1.00 92.81 85 ASP A N 1
ATOM 665 C CA . ASP A 1 85 ? -10.884 4.249 18.348 1.00 92.81 85 ASP A CA 1
ATOM 666 C C . ASP A 1 85 ? -10.119 3.420 19.399 1.00 92.81 85 ASP A C 1
ATOM 668 O O . ASP A 1 85 ? -10.707 2.575 20.073 1.00 92.81 85 ASP A O 1
ATOM 672 N N . ASN A 1 86 ? -8.811 3.660 19.546 1.00 88.12 86 ASN A N 1
ATOM 673 C CA . ASN A 1 86 ? -7.942 2.972 20.507 1.00 88.12 86 ASN A CA 1
ATOM 674 C C . ASN A 1 86 ? -7.903 3.624 21.908 1.00 88.12 86 ASN A C 1
ATOM 676 O O . ASN A 1 86 ? -7.290 3.048 22.810 1.00 88.12 86 ASN A O 1
ATOM 680 N N . ASN A 1 87 ? -8.497 4.811 22.086 1.00 74.62 87 ASN A N 1
ATOM 681 C CA . ASN A 1 87 ? -8.576 5.538 23.364 1.00 74.62 87 ASN A CA 1
ATOM 682 C C . ASN A 1 87 ? -9.913 5.301 24.072 1.00 74.62 87 ASN A C 1
ATOM 684 O O . ASN A 1 87 ? -9.893 5.210 25.321 1.00 74.62 87 ASN A O 1
#

Radius of gyration: 13.7 Å; chains: 1; bounding box: 28×31×41 Å